Protein AF-A0A962C1A9-F1 (afdb_monomer)

Foldseek 3Di:
DDDAPDADPVRHGHHDPVSVVLVVVLVVLVVLVQDPVLSVDDPDDPVSVVSSVVSSVVSVVVVVVVVVVVVVVVVVVVVLVVVQVVVVVPPDRVNVVVVPPDPPD

Structure (mmCIF, N/CA/C/O backbone):
data_AF-A0A962C1A9-F1
#
_entry.id   AF-A0A962C1A9-F1
#
loop_
_atom_site.group_PDB
_atom_site.id
_atom_site.type_symbol
_atom_site.label_atom_id
_atom_site.label_alt_id
_atom_site.label_comp_id
_atom_site.label_asym_id
_atom_site.label_entity_id
_atom_site.label_seq_id
_atom_site.pdbx_PDB_ins_code
_atom_site.Cartn_x
_atom_site.Cartn_y
_atom_site.Cartn_z
_atom_site.occupancy
_atom_site.B_iso_or_equiv
_atom_site.auth_seq_id
_atom_site.auth_comp_id
_atom_site.auth_asym_id
_atom_site.auth_atom_id
_atom_site.pdbx_PDB_model_num
ATOM 1 N N . MET A 1 1 ? -18.618 -3.654 10.957 1.00 54.31 1 MET A N 1
ATOM 2 C CA . MET A 1 1 ? -19.611 -2.674 10.460 1.00 54.31 1 MET A CA 1
ATOM 3 C C . MET A 1 1 ? -19.959 -1.724 11.596 1.00 54.31 1 MET A C 1
ATOM 5 O O . MET A 1 1 ? -19.970 -2.175 12.732 1.00 54.31 1 MET A O 1
ATOM 9 N N . LEU A 1 2 ? -20.156 -0.430 11.317 1.00 60.28 2 LEU A N 1
ATOM 10 C CA . LEU A 1 2 ? -20.454 0.576 12.345 1.00 60.28 2 LEU A CA 1
ATOM 11 C C . LEU A 1 2 ? -21.947 0.598 12.696 1.00 60.28 2 LEU A C 1
ATOM 13 O O . LEU A 1 2 ? -22.783 0.744 11.803 1.00 60.28 2 LEU A O 1
ATOM 17 N N . ALA A 1 3 ? -22.254 0.517 13.990 1.00 71.75 3 ALA A N 1
ATOM 18 C CA . ALA A 1 3 ? -23.567 0.863 14.518 1.00 71.75 3 ALA A CA 1
ATOM 19 C C . ALA A 1 3 ? -23.664 2.395 14.678 1.00 71.75 3 ALA A C 1
ATOM 21 O O . ALA A 1 3 ? -22.677 3.016 15.074 1.00 71.75 3 ALA A O 1
ATOM 22 N N . PRO A 1 4 ? -24.794 3.028 14.321 1.00 69.94 4 PRO A N 1
ATOM 23 C CA . PRO A 1 4 ? -24.996 4.456 14.555 1.00 69.94 4 PRO A CA 1
ATOM 24 C C . PRO A 1 4 ? -25.210 4.749 16.050 1.00 69.94 4 PRO A C 1
ATOM 26 O O . PRO A 1 4 ? -25.849 3.957 16.738 1.00 69.94 4 PRO A O 1
ATOM 29 N N . ALA A 1 5 ? -24.766 5.921 16.520 1.00 73.00 5 ALA A N 1
ATOM 30 C CA . ALA A 1 5 ? -24.970 6.395 17.900 1.00 73.00 5 ALA A CA 1
ATOM 31 C C . ALA A 1 5 ? -26.451 6.643 18.240 1.00 73.00 5 ALA A C 1
ATOM 33 O O . ALA A 1 5 ? -26.827 6.831 19.393 1.00 73.00 5 ALA A O 1
ATOM 34 N N . GLY A 1 6 ? -27.291 6.749 17.214 1.00 78.81 6 GLY A N 1
ATOM 35 C CA . GLY A 1 6 ? -28.727 6.955 17.320 1.00 78.81 6 GLY A CA 1
ATOM 36 C C . GLY A 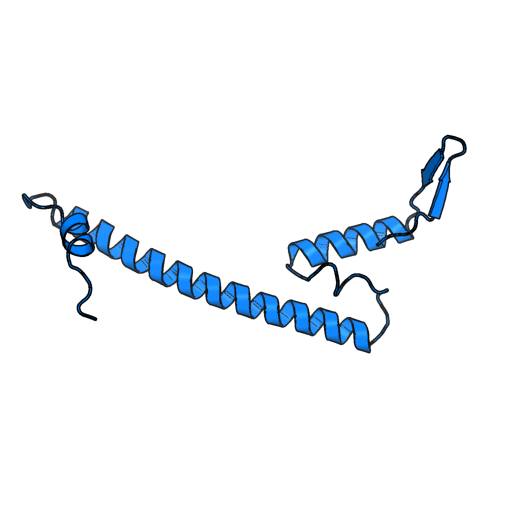1 6 ? -29.314 7.362 15.975 1.00 78.81 6 GLY A C 1
ATOM 37 O O . GLY A 1 6 ? -28.629 7.351 14.947 1.00 78.81 6 GLY A O 1
ATOM 38 N N . ARG A 1 7 ? -30.586 7.753 15.971 1.00 81.19 7 ARG A N 1
ATOM 39 C CA . ARG A 1 7 ? -31.242 8.355 14.807 1.00 81.19 7 ARG A CA 1
ATOM 40 C C . ARG A 1 7 ? -31.798 9.728 15.167 1.00 81.19 7 ARG A C 1
ATOM 42 O O . ARG A 1 7 ? -32.154 9.971 16.314 1.00 81.19 7 ARG A O 1
ATOM 49 N N . LEU A 1 8 ? -31.817 10.627 14.192 1.00 80.00 8 LEU A N 1
ATOM 50 C CA . LEU A 1 8 ? -32.545 11.891 14.277 1.00 80.00 8 LEU A CA 1
ATOM 51 C C . LEU A 1 8 ? -34.053 11.616 14.252 1.00 80.00 8 LEU A C 1
ATOM 53 O O . LEU A 1 8 ? -34.480 10.578 13.745 1.00 80.00 8 LEU A O 1
ATOM 57 N N . ALA A 1 9 ? -34.854 12.571 14.731 1.00 77.12 9 ALA A N 1
ATOM 58 C CA . ALA A 1 9 ? -36.317 12.505 14.643 1.00 77.12 9 ALA A CA 1
ATOM 59 C C . ALA A 1 9 ? -36.809 12.338 13.189 1.00 77.12 9 ALA A C 1
ATOM 61 O O . ALA A 1 9 ? -37.832 11.712 12.943 1.00 77.12 9 ALA A O 1
ATOM 62 N N . SER A 1 10 ? -36.024 12.810 12.215 1.00 79.06 10 SER A N 1
ATOM 63 C CA . SER A 1 10 ? -36.236 12.623 10.775 1.00 79.06 10 SER A CA 1
ATOM 64 C C . SER A 1 10 ? -35.822 11.241 10.232 1.00 79.06 10 SER A C 1
ATOM 66 O O . SER A 1 10 ? -35.863 11.019 9.027 1.00 79.06 10 SER A O 1
ATOM 68 N N . GLY A 1 11 ? -35.368 10.310 11.080 1.00 77.94 11 GLY A N 1
ATOM 69 C CA . GLY A 1 11 ? -34.992 8.936 10.709 1.00 77.94 11 GLY A CA 1
ATOM 70 C C . GLY A 1 11 ? -33.540 8.738 10.243 1.00 77.94 11 GLY A C 1
ATOM 71 O O . GLY A 1 11 ? -33.075 7.592 10.143 1.00 77.94 11 GLY A O 1
ATOM 72 N N . TYR A 1 12 ? -32.795 9.825 10.017 1.00 78.31 12 TYR A N 1
ATOM 73 C CA . TYR A 1 12 ? -31.387 9.800 9.600 1.00 78.31 12 TYR A CA 1
ATOM 74 C C . TYR A 1 12 ? -30.463 9.242 10.688 1.00 78.31 12 TYR A C 1
ATOM 76 O O . TYR A 1 12 ? -30.651 9.500 11.877 1.00 78.31 12 TYR A O 1
ATOM 84 N N . ARG A 1 13 ? -29.426 8.491 10.291 1.00 82.06 13 ARG A N 1
ATOM 85 C CA . ARG A 1 13 ? -28.417 7.962 11.225 1.00 82.06 13 ARG A CA 1
ATOM 86 C C . ARG A 1 13 ? -27.570 9.098 11.790 1.00 82.06 13 ARG A C 1
ATOM 88 O O . ARG A 1 13 ? -26.986 9.872 11.037 1.00 82.06 13 ARG A O 1
ATOM 95 N N . ARG A 1 14 ? -27.455 9.147 13.114 1.00 78.88 14 ARG A N 1
ATOM 96 C CA . ARG A 1 14 ? -26.580 10.068 13.834 1.00 78.88 14 ARG A CA 1
ATOM 97 C C . ARG A 1 14 ? -25.299 9.327 14.206 1.00 78.88 14 ARG A C 1
ATOM 99 O O . ARG A 1 14 ? -25.350 8.295 14.871 1.00 78.88 14 ARG A O 1
ATOM 106 N N . TYR A 1 15 ? -24.161 9.845 13.763 1.00 77.44 15 TYR A N 1
ATOM 107 C CA . TYR A 1 15 ? -22.841 9.342 14.136 1.00 77.44 15 TYR A CA 1
ATOM 108 C C . TYR A 1 15 ? -22.205 10.340 15.099 1.00 77.44 15 TYR A C 1
ATOM 110 O O . TYR A 1 15 ? -22.100 11.524 14.784 1.00 77.44 15 TYR A O 1
ATOM 118 N N . GLY A 1 16 ? -21.828 9.873 16.282 1.00 80.69 16 GLY A N 1
ATOM 119 C CA . GLY A 1 16 ? -21.081 10.651 17.252 1.00 80.69 16 GLY A CA 1
ATOM 120 C C . GLY A 1 16 ? -19.586 10.664 16.936 1.00 80.69 16 GLY A C 1
ATOM 121 O O . GLY A 1 16 ? -19.097 10.123 15.938 1.00 80.69 16 GLY A O 1
ATOM 122 N N . SER A 1 17 ? -18.824 11.303 17.820 1.00 81.75 17 SER A N 1
ATOM 123 C CA . SER A 1 17 ? -17.370 11.427 17.690 1.00 81.75 17 SER A CA 1
ATOM 124 C C . SER A 1 17 ? -16.658 10.064 17.677 1.00 81.75 17 SER A C 1
ATOM 126 O O . SER A 1 17 ? -15.667 9.900 16.958 1.00 81.75 17 SER A O 1
ATOM 128 N N . THR A 1 18 ? -17.177 9.075 18.408 1.00 78.25 18 THR A N 1
ATOM 129 C CA . THR A 1 18 ? -16.656 7.701 18.470 1.00 78.25 18 THR A CA 1
ATOM 130 C C . THR A 1 18 ? -16.824 6.964 17.142 1.00 78.25 18 THR A C 1
ATOM 132 O O . THR A 1 18 ? -15.858 6.394 16.626 1.00 78.25 18 THR A O 1
ATOM 135 N N . GLU A 1 19 ? -18.005 7.029 16.523 1.00 80.81 19 GLU A N 1
ATOM 136 C CA . GLU A 1 19 ? -18.246 6.409 15.218 1.00 80.81 19 GLU A CA 1
ATOM 137 C C . GLU A 1 19 ? -17.403 7.072 14.127 1.00 80.81 19 GLU A C 1
ATOM 139 O O . GLU A 1 19 ? -16.820 6.386 13.288 1.00 80.81 19 GLU A O 1
ATOM 144 N N . LEU A 1 20 ? -17.245 8.398 14.171 1.00 84.94 20 LEU A N 1
ATOM 145 C CA . LEU A 1 20 ? -16.377 9.111 13.233 1.00 84.94 20 LEU A CA 1
ATOM 146 C C . LEU A 1 20 ? -14.898 8.725 13.3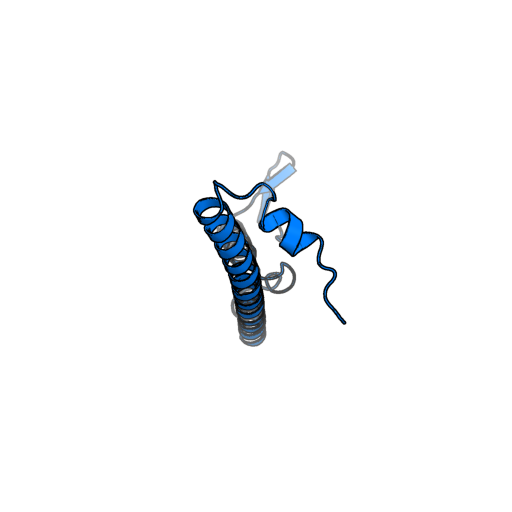90 1.00 84.94 20 LEU A C 1
ATOM 148 O O . LEU A 1 20 ? -14.198 8.560 12.387 1.00 84.94 20 LEU A O 1
ATOM 152 N N . LYS A 1 21 ? -14.405 8.546 14.625 1.00 80.25 21 LYS A N 1
ATOM 153 C CA . LYS A 1 21 ? -13.044 8.033 14.877 1.00 80.25 21 LYS A CA 1
ATOM 154 C C . LYS A 1 21 ? -12.868 6.639 14.273 1.00 80.25 21 LYS A C 1
ATOM 156 O O . LYS A 1 21 ? -11.883 6.405 13.572 1.00 80.25 21 LYS A O 1
ATOM 161 N N . ARG A 1 22 ? -13.842 5.748 14.468 1.00 81.25 22 ARG A N 1
ATOM 162 C CA . ARG A 1 22 ? -13.803 4.390 13.914 1.00 81.25 22 ARG A CA 1
ATOM 163 C C . ARG A 1 22 ? -13.903 4.375 12.387 1.00 81.25 22 ARG A C 1
ATOM 165 O O . ARG A 1 22 ? -13.169 3.628 11.750 1.00 81.25 22 ARG A O 1
ATOM 172 N N . LEU A 1 23 ? -14.712 5.243 11.780 1.00 83.19 23 LEU A N 1
ATOM 173 C CA . LEU A 1 23 ? -14.775 5.391 10.322 1.00 83.19 23 LEU A CA 1
ATOM 174 C C . LEU A 1 23 ? -13.424 5.837 9.740 1.00 83.19 23 LEU A C 1
ATOM 176 O O . LEU A 1 23 ? -12.966 5.285 8.740 1.00 83.19 23 LEU A O 1
ATOM 180 N N . ARG A 1 24 ? -12.755 6.805 10.383 1.00 84.06 24 ARG A N 1
ATOM 181 C CA .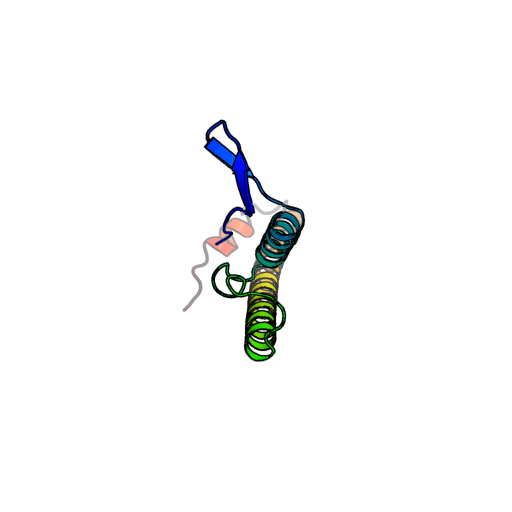 ARG A 1 24 ? -11.411 7.245 9.976 1.00 84.06 24 ARG A CA 1
ATOM 182 C C . ARG A 1 24 ? -10.383 6.127 10.102 1.00 84.06 24 ARG A C 1
ATOM 184 O O . ARG A 1 24 ? -9.581 5.963 9.190 1.00 84.06 24 ARG A O 1
ATOM 191 N N . PHE A 1 25 ? -10.424 5.355 11.188 1.00 82.12 25 PHE A N 1
ATOM 192 C CA . PHE A 1 25 ? -9.561 4.186 11.356 1.00 82.12 25 PHE A CA 1
ATOM 193 C C . PHE A 1 25 ? -9.763 3.172 10.223 1.00 82.12 25 PHE A C 1
ATOM 195 O O . PHE A 1 25 ? -8.801 2.811 9.550 1.00 82.12 25 PHE A O 1
ATOM 202 N N . VAL A 1 26 ? -11.018 2.803 9.944 1.00 82.75 26 VAL A N 1
ATOM 203 C CA . VAL A 1 26 ? -11.358 1.851 8.877 1.00 82.75 26 VAL A CA 1
ATOM 204 C C . VAL A 1 26 ? -10.869 2.339 7.513 1.00 82.75 26 VAL A C 1
ATOM 206 O O . VAL A 1 26 ? -10.281 1.566 6.761 1.00 82.75 26 VAL A O 1
ATOM 209 N N . ARG A 1 27 ? -11.051 3.630 7.203 1.00 83.62 27 ARG A N 1
ATOM 210 C CA . ARG A 1 27 ? -10.558 4.218 5.947 1.00 83.62 27 ARG A CA 1
ATOM 211 C C . ARG A 1 27 ? -9.036 4.155 5.826 1.00 83.62 27 ARG A C 1
ATOM 213 O O . ARG A 1 27 ? -8.547 3.828 4.752 1.00 83.62 27 ARG A O 1
ATOM 220 N N . ARG A 1 28 ? -8.293 4.456 6.897 1.00 82.12 28 ARG A N 1
ATOM 221 C CA . ARG A 1 28 ? -6.820 4.394 6.880 1.00 82.12 28 ARG A CA 1
ATOM 222 C C . ARG A 1 28 ? -6.316 2.963 6.727 1.00 82.12 28 ARG A C 1
ATOM 224 O O . ARG A 1 28 ? -5.436 2.727 5.914 1.00 82.12 28 ARG A O 1
ATOM 231 N N . ALA A 1 29 ? -6.892 2.017 7.463 1.00 80.50 29 ALA A N 1
ATOM 232 C CA . ALA A 1 29 ? -6.492 0.617 7.378 1.00 80.50 29 ALA A CA 1
ATOM 233 C C . ALA A 1 29 ? -6.772 0.025 5.985 1.00 80.50 29 ALA A C 1
ATOM 235 O O . ALA A 1 29 ? -5.922 -0.661 5.428 1.00 80.50 29 ALA A O 1
ATOM 236 N N . ASN A 1 30 ? -7.914 0.368 5.379 1.00 81.50 30 ASN A N 1
ATOM 237 C CA . ASN A 1 30 ? -8.228 -0.035 4.007 1.00 81.50 30 ASN A CA 1
ATOM 238 C C . ASN A 1 30 ? -7.253 0.589 2.989 1.00 81.50 30 ASN A C 1
ATOM 240 O O . ASN A 1 30 ? -6.761 -0.111 2.111 1.00 81.50 30 ASN A O 1
ATOM 244 N N . ALA A 1 31 ? -6.885 1.866 3.153 1.00 80.38 31 ALA A N 1
ATOM 245 C CA . ALA A 1 31 ? -5.871 2.504 2.306 1.00 80.38 31 ALA A CA 1
ATOM 246 C C . ALA A 1 31 ? -4.488 1.826 2.394 1.00 80.38 31 ALA A C 1
ATOM 248 O O . ALA A 1 31 ? -3.724 1.871 1.436 1.00 80.38 31 ALA A O 1
ATOM 249 N N . LEU A 1 32 ? -4.185 1.167 3.516 1.00 76.44 32 LEU A N 1
ATOM 250 C CA . LEU A 1 32 ? -2.978 0.356 3.716 1.00 76.44 32 LEU A CA 1
ATOM 251 C C . LEU A 1 32 ? -3.147 -1.105 3.254 1.00 76.44 32 LEU A C 1
ATOM 253 O O . LEU A 1 32 ? -2.249 -1.921 3.430 1.00 76.44 32 LEU A O 1
ATOM 257 N N . GLY A 1 33 ? -4.295 -1.449 2.664 1.00 76.88 33 GLY A N 1
ATOM 258 C CA . GLY A 1 33 ? -4.581 -2.776 2.126 1.00 76.88 33 GLY A CA 1
ATOM 259 C C . GLY A 1 33 ? -4.933 -3.833 3.176 1.00 76.88 33 GLY A C 1
ATOM 260 O O . GLY A 1 33 ? -4.914 -5.022 2.859 1.00 76.88 33 GLY A O 1
ATOM 261 N N . VAL A 1 34 ? -5.279 -3.423 4.400 1.00 80.12 34 VAL A N 1
ATOM 262 C CA . VAL A 1 34 ? -5.795 -4.331 5.433 1.00 80.12 34 VAL A CA 1
ATOM 263 C C . VAL A 1 34 ? -7.240 -4.711 5.100 1.00 80.12 34 VAL A C 1
ATOM 265 O O . VAL A 1 34 ? -8.064 -3.846 4.785 1.00 80.12 34 VAL A O 1
ATOM 268 N N . SER A 1 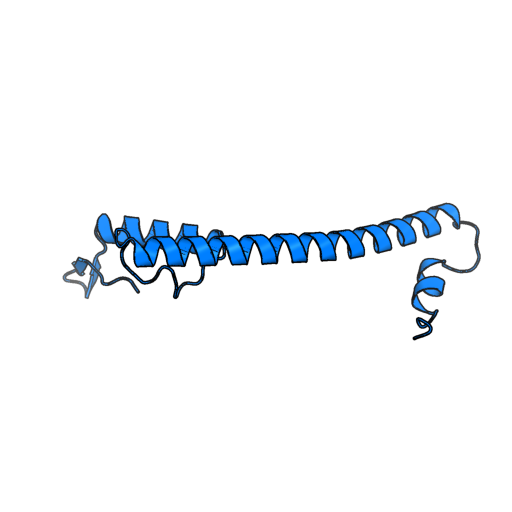35 ? -7.562 -6.005 5.189 1.00 78.75 35 SER A N 1
ATOM 269 C CA . SER A 1 35 ? -8.917 -6.501 4.928 1.00 78.75 35 SER A CA 1
ATOM 270 C C . SER A 1 35 ? -9.930 -5.874 5.884 1.00 78.75 35 SER A C 1
ATOM 272 O O . SER A 1 35 ? -9.684 -5.747 7.085 1.00 78.75 35 SER A O 1
ATOM 274 N N . LEU A 1 36 ? -11.122 -5.558 5.363 1.00 76.31 36 LEU A N 1
ATOM 275 C CA . LEU A 1 36 ? -12.253 -5.100 6.171 1.00 76.31 36 LEU A CA 1
ATOM 276 C C . LEU A 1 36 ? -12.595 -6.092 7.291 1.00 76.31 36 LEU A C 1
ATOM 278 O O . LEU A 1 36 ? -13.066 -5.672 8.344 1.00 76.31 36 LEU A O 1
ATOM 282 N N . GLU A 1 37 ? -12.364 -7.387 7.080 1.00 75.25 37 GLU A N 1
ATOM 283 C CA . GLU A 1 37 ? -12.608 -8.432 8.076 1.00 75.25 37 GLU A CA 1
ATOM 284 C C . GLU A 1 37 ? -11.667 -8.339 9.275 1.00 75.25 37 GLU A C 1
ATOM 286 O O . GLU A 1 37 ? -12.103 -8.555 10.405 1.00 75.25 37 GLU A O 1
ATOM 291 N N . ASP A 1 38 ? -10.413 -7.949 9.051 1.00 70.88 38 ASP A N 1
ATOM 292 C CA . ASP A 1 38 ? -9.413 -7.823 10.113 1.00 70.88 38 ASP A CA 1
ATOM 293 C C . ASP A 1 38 ? -9.614 -6.560 10.954 1.00 70.88 38 ASP A C 1
ATOM 295 O O . ASP A 1 38 ? -9.301 -6.543 12.136 1.00 70.88 38 ASP A O 1
ATOM 299 N N . ILE A 1 39 ? -10.208 -5.511 10.384 1.00 74.88 39 ILE A N 1
ATOM 300 C CA . ILE A 1 39 ? -10.475 -4.239 11.085 1.00 74.88 39 ILE A CA 1
ATOM 301 C C . ILE A 1 39 ? -11.910 -4.131 11.627 1.00 74.88 39 ILE A C 1
ATOM 303 O O . ILE A 1 39 ? -12.342 -3.068 12.086 1.00 74.88 39 ILE A O 1
ATOM 307 N N . ARG A 1 40 ? -12.694 -5.218 11.563 1.00 71.75 40 ARG A N 1
ATOM 308 C CA . ARG A 1 40 ? -14.098 -5.240 12.011 1.00 71.75 40 ARG A CA 1
ATOM 309 C C . ARG A 1 40 ? -14.261 -5.187 13.523 1.00 71.75 40 ARG A C 1
ATOM 311 O O . ARG A 1 40 ? -15.331 -4.760 13.967 1.00 71.75 40 ARG A O 1
ATOM 318 N N . VAL A 1 41 ? -13.242 -5.558 14.289 1.00 67.50 41 VAL A N 1
ATOM 319 C CA . VAL A 1 41 ? -13.297 -5.671 15.755 1.00 67.50 41 VAL A CA 1
ATOM 320 C C . VAL A 1 41 ? -12.778 -4.388 16.425 1.00 67.50 41 VAL A C 1
ATOM 322 O O . VAL A 1 41 ? -12.110 -3.577 15.768 1.00 67.50 41 VAL A O 1
ATOM 325 N N . PRO A 1 42 ? -13.223 -4.063 17.651 1.00 65.25 42 PRO A N 1
ATOM 326 C CA . PRO A 1 42 ? -12.726 -2.906 18.389 1.00 65.25 42 PRO A CA 1
ATOM 327 C C . PRO A 1 42 ? -11.207 -2.960 18.591 1.00 65.25 42 PRO A C 1
ATOM 329 O O . PRO A 1 42 ? -10.643 -4.036 18.744 1.00 65.25 42 PRO A O 1
ATOM 332 N N . LEU A 1 43 ? -10.570 -1.788 18.576 1.00 64.38 43 LEU A N 1
ATOM 333 C CA . LEU A 1 43 ? -9.170 -1.623 18.981 1.00 64.38 43 LEU A CA 1
ATOM 334 C C . LEU A 1 43 ? -9.076 -1.760 20.505 1.00 64.38 43 LEU A C 1
ATOM 336 O O . LEU A 1 43 ? -9.982 -1.279 21.192 1.00 64.38 43 LEU A O 1
ATOM 340 N N . GLY A 1 44 ? -7.993 -2.353 21.013 1.00 66.69 44 GLY A N 1
ATOM 341 C CA . GLY A 1 44 ? -7.786 -2.569 22.452 1.00 66.69 44 GLY A CA 1
ATOM 342 C C . GLY A 1 44 ? -7.930 -4.022 22.918 1.00 66.69 44 GLY A C 1
ATOM 343 O O . GLY A 1 44 ? -8.028 -4.261 24.117 1.00 66.69 44 GLY A O 1
ATOM 344 N N . ASP A 1 45 ? -7.942 -4.979 21.988 1.00 74.25 45 ASP A N 1
ATOM 345 C CA . ASP A 1 45 ? -7.778 -6.411 22.264 1.00 74.25 45 ASP A CA 1
ATOM 346 C C . ASP A 1 45 ? -6.434 -6.857 21.671 1.00 74.25 45 ASP A C 1
ATOM 348 O O . ASP A 1 45 ? -6.256 -6.837 20.449 1.00 74.25 45 ASP A O 1
ATOM 352 N N . GLU A 1 46 ? -5.492 -7.275 22.523 1.00 76.69 46 GLU A N 1
ATOM 353 C CA . GLU A 1 46 ? -4.137 -7.683 22.120 1.00 76.69 46 GLU A CA 1
ATOM 354 C C . GLU A 1 46 ? -4.135 -8.759 21.028 1.00 76.69 46 GLU A C 1
ATOM 356 O O . GLU A 1 46 ? -3.321 -8.718 20.099 1.00 76.69 46 GLU A O 1
ATOM 361 N N . LYS A 1 47 ? -5.066 -9.722 21.088 1.00 75.19 47 LYS A N 1
ATOM 362 C CA . LYS A 1 47 ? -5.147 -10.781 20.071 1.00 75.19 47 LYS A CA 1
ATOM 363 C C . LYS A 1 47 ? -5.565 -10.212 18.722 1.00 75.19 47 LYS A C 1
ATOM 365 O O . LYS A 1 47 ? -5.107 -10.692 17.678 1.00 75.19 47 LYS A O 1
ATOM 370 N N . HIS A 1 48 ? -6.427 -9.201 18.739 1.00 74.31 48 HIS A N 1
ATOM 371 C CA . HIS A 1 48 ? -6.910 -8.550 17.534 1.00 74.31 48 HIS A CA 1
ATOM 372 C C . HIS A 1 48 ? -5.865 -7.628 16.920 1.00 74.31 48 HIS A C 1
ATOM 374 O O . HIS A 1 48 ? -5.633 -7.687 15.712 1.00 74.31 48 HIS A O 1
ATOM 380 N N . ASP A 1 49 ? -5.174 -6.855 17.752 1.00 80.38 49 ASP A N 1
ATOM 381 C CA . ASP A 1 49 ? -4.102 -5.965 17.317 1.00 80.38 49 ASP A CA 1
ATOM 382 C C . ASP A 1 49 ? -2.962 -6.773 16.674 1.00 80.38 49 ASP A C 1
ATOM 384 O O . ASP A 1 49 ? -2.490 -6.441 15.582 1.00 80.38 49 ASP A O 1
ATOM 388 N N . ALA A 1 50 ? -2.611 -7.928 17.254 1.00 82.44 50 ALA A N 1
ATOM 389 C CA . ALA A 1 50 ? -1.657 -8.857 16.653 1.00 82.44 50 ALA A CA 1
ATOM 390 C C . ALA A 1 50 ? -2.139 -9.422 15.300 1.00 82.44 50 ALA A C 1
ATOM 392 O O . ALA A 1 50 ? -1.333 -9.628 14.389 1.00 82.44 50 ALA A O 1
ATOM 393 N N . LYS A 1 51 ? -3.445 -9.675 15.135 1.00 80.94 51 LYS A N 1
ATOM 394 C CA . LYS A 1 51 ? -4.022 -10.145 13.863 1.00 80.94 51 LYS A CA 1
ATOM 395 C C . LYS A 1 51 ? -3.943 -9.069 12.780 1.00 80.94 51 LYS A C 1
ATOM 397 O O . LYS A 1 51 ? -3.509 -9.368 11.668 1.00 80.94 51 LYS A O 1
ATOM 402 N N . VAL A 1 52 ? -4.318 -7.834 13.112 1.00 80.38 52 VAL A N 1
ATOM 403 C CA . VAL A 1 52 ? -4.242 -6.682 12.202 1.00 80.38 52 VAL A CA 1
ATOM 404 C C . VAL A 1 52 ? -2.799 -6.442 11.769 1.00 80.38 52 VAL A C 1
ATOM 406 O O . VAL A 1 52 ? -2.546 -6.279 10.577 1.00 80.38 52 VAL A O 1
ATOM 409 N N . ASN A 1 53 ? -1.847 -6.509 12.704 1.00 82.88 53 ASN A N 1
ATOM 410 C CA . ASN A 1 53 ? -0.428 -6.349 12.397 1.00 82.88 53 ASN A CA 1
ATOM 411 C C . ASN A 1 53 ? 0.080 -7.432 11.425 1.00 82.88 53 ASN A C 1
ATOM 413 O O . ASN A 1 53 ? 0.700 -7.117 10.412 1.00 82.88 53 ASN A O 1
ATOM 417 N N . ARG A 1 54 ? -0.273 -8.706 11.655 1.00 86.19 54 ARG A N 1
ATOM 418 C CA . ARG A 1 54 ? 0.072 -9.802 10.727 1.00 86.19 54 ARG A CA 1
ATOM 419 C C . ARG A 1 54 ? -0.535 -9.614 9.336 1.00 86.19 54 ARG A C 1
ATOM 421 O O . ARG A 1 54 ? 0.108 -9.932 8.340 1.00 86.19 54 ARG A O 1
ATOM 428 N N . SER A 1 55 ? -1.770 -9.126 9.258 1.00 83.50 55 SER A N 1
ATOM 429 C CA . SER A 1 55 ? -2.440 -8.845 7.981 1.00 83.50 55 SER A CA 1
ATOM 430 C C . SER A 1 55 ? -1.734 -7.721 7.215 1.00 83.50 55 SER A C 1
ATOM 432 O O . SER A 1 55 ? -1.446 -7.866 6.026 1.00 83.50 55 SER A O 1
ATOM 434 N N . ALA A 1 56 ? -1.351 -6.648 7.914 1.00 82.31 56 ALA A N 1
ATOM 435 C CA . ALA A 1 56 ? -0.568 -5.556 7.342 1.00 82.31 56 ALA A CA 1
ATOM 436 C C . ALA A 1 56 ? 0.806 -6.029 6.827 1.00 82.31 56 ALA A C 1
ATOM 438 O O . ALA A 1 56 ? 1.178 -5.696 5.704 1.00 82.31 56 ALA A O 1
ATOM 439 N N . GLN A 1 57 ? 1.52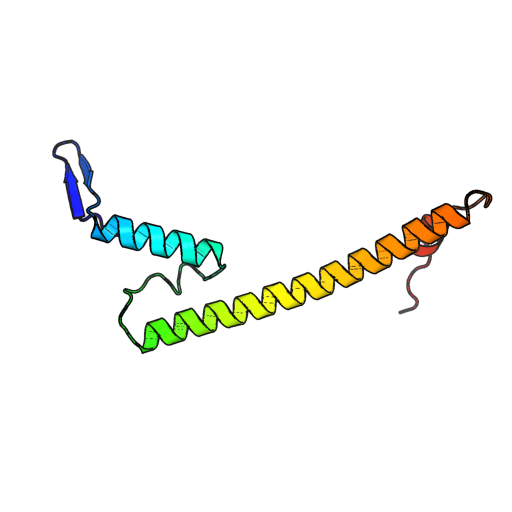1 -6.859 7.594 1.00 88.19 57 GLN A N 1
ATOM 440 C CA . GLN A 1 57 ? 2.810 -7.437 7.182 1.00 88.19 57 GLN A CA 1
ATOM 441 C C . GLN A 1 57 ? 2.684 -8.291 5.915 1.00 88.19 57 GLN A C 1
ATOM 443 O O . GLN A 1 57 ? 3.413 -8.074 4.950 1.00 88.19 57 GLN A O 1
ATOM 448 N N . ARG A 1 58 ? 1.697 -9.193 5.857 1.00 88.69 58 ARG A N 1
ATOM 449 C CA . ARG A 1 58 ? 1.433 -9.998 4.650 1.00 88.69 58 ARG A CA 1
ATOM 450 C C . ARG A 1 58 ? 1.123 -9.132 3.435 1.00 88.69 58 ARG A C 1
ATOM 452 O O . ARG A 1 58 ? 1.487 -9.479 2.312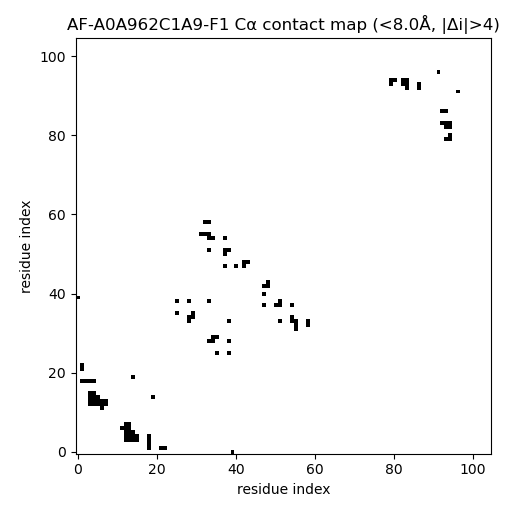 1.00 88.69 58 ARG A O 1
ATOM 459 N N . LYS A 1 59 ? 0.425 -8.012 3.639 1.00 84.94 59 LYS A N 1
ATOM 460 C CA . LYS A 1 59 ? 0.112 -7.103 2.541 1.00 84.94 59 LYS A CA 1
ATOM 461 C C . LYS A 1 59 ? 1.342 -6.349 2.050 1.00 84.94 59 LYS A C 1
ATOM 463 O O . LYS A 1 59 ? 1.470 -6.172 0.841 1.00 84.94 59 LYS A O 1
ATOM 468 N N . LEU A 1 60 ? 2.248 -5.970 2.949 1.00 88.50 60 LEU A N 1
ATOM 469 C CA . LEU A 1 60 ? 3.536 -5.388 2.581 1.00 88.50 60 LEU A CA 1
ATOM 470 C C . LEU A 1 60 ? 4.347 -6.355 1.707 1.00 88.50 60 LEU A C 1
ATOM 472 O O . LEU A 1 60 ? 4.747 -5.989 0.607 1.00 88.50 60 LEU A O 1
ATOM 476 N N . GLU A 1 61 ? 4.459 -7.620 2.114 1.00 92.81 61 GLU A N 1
ATOM 477 C CA . GLU A 1 61 ? 5.150 -8.657 1.331 1.00 92.81 61 GLU A CA 1
ATOM 478 C C . GLU A 1 61 ? 4.528 -8.870 -0.064 1.00 92.81 61 GLU A C 1
ATOM 480 O O . GLU A 1 61 ? 5.222 -9.133 -1.048 1.00 92.81 61 GLU A O 1
ATOM 485 N N . ASP A 1 62 ? 3.201 -8.780 -0.181 1.00 90.50 62 ASP A N 1
ATOM 486 C CA . ASP A 1 62 ? 2.494 -8.841 -1.465 1.00 90.50 62 ASP A CA 1
ATOM 487 C C . ASP A 1 62 ? 2.803 -7.634 -2.363 1.00 90.50 62 ASP A C 1
ATOM 489 O O . ASP A 1 62 ? 3.059 -7.796 -3.561 1.00 90.50 62 ASP A O 1
ATOM 493 N N . VAL A 1 63 ? 2.833 -6.433 -1.781 1.00 90.94 63 VAL A N 1
ATOM 494 C CA . VAL A 1 63 ? 3.219 -5.203 -2.482 1.00 90.94 63 VAL A CA 1
ATOM 495 C C . VAL A 1 63 ? 4.658 -5.302 -2.979 1.00 90.94 63 VAL A C 1
ATOM 497 O O . VAL A 1 63 ? 4.892 -5.072 -4.165 1.00 90.94 63 VAL A O 1
ATOM 500 N N . ASP A 1 64 ? 5.596 -5.726 -2.134 1.00 95.25 64 ASP A N 1
ATOM 501 C CA . ASP A 1 64 ? 7.011 -5.849 -2.495 1.00 95.25 64 ASP A CA 1
ATOM 502 C C . ASP A 1 64 ? 7.229 -6.872 -3.615 1.00 95.25 64 ASP A C 1
ATOM 504 O O . ASP A 1 64 ? 7.933 -6.598 -4.593 1.00 95.25 64 ASP A O 1
ATOM 508 N N . ARG A 1 65 ? 6.549 -8.026 -3.553 1.00 96.19 65 ARG A N 1
ATOM 509 C CA . ARG A 1 65 ? 6.575 -9.016 -4.644 1.00 96.19 65 ARG A CA 1
ATOM 510 C C . ARG A 1 65 ? 6.052 -8.434 -5.952 1.00 96.19 65 ARG A C 1
ATOM 512 O O . ARG A 1 65 ? 6.632 -8.678 -7.015 1.00 96.19 65 ARG A O 1
ATOM 519 N N . ARG A 1 66 ? 4.968 -7.657 -5.898 1.00 94.44 66 ARG A N 1
ATOM 520 C CA . ARG A 1 66 ? 4.381 -7.040 -7.091 1.00 94.44 66 ARG A CA 1
ATOM 521 C C . ARG A 1 66 ? 5.262 -5.933 -7.654 1.00 94.44 66 ARG A C 1
ATOM 523 O O . ARG A 1 66 ? 5.414 -5.862 -8.871 1.00 94.44 66 ARG A O 1
ATOM 530 N N . ILE A 1 67 ? 5.894 -5.131 -6.798 1.00 96.50 67 ILE A N 1
ATOM 531 C CA . ILE A 1 67 ? 6.909 -4.154 -7.202 1.00 96.50 67 ILE A CA 1
ATOM 532 C C . ILE A 1 67 ? 8.051 -4.876 -7.914 1.00 96.50 67 ILE A C 1
ATOM 534 O O . ILE A 1 67 ? 8.358 -4.529 -9.050 1.00 96.50 67 ILE A O 1
ATOM 538 N N . ALA A 1 68 ? 8.622 -5.927 -7.322 1.00 96.88 68 ALA A N 1
ATOM 539 C CA . ALA A 1 68 ? 9.709 -6.684 -7.940 1.00 96.88 68 ALA A CA 1
ATOM 540 C C . ALA A 1 68 ? 9.327 -7.237 -9.327 1.00 96.88 68 ALA A C 1
ATOM 542 O O . ALA A 1 68 ? 10.110 -7.141 -10.273 1.00 96.88 68 ALA A O 1
ATOM 543 N N . ALA A 1 69 ? 8.110 -7.766 -9.481 1.00 94.94 69 ALA A N 1
ATOM 544 C CA . ALA A 1 69 ? 7.603 -8.219 -10.775 1.00 94.94 69 ALA A CA 1
ATOM 545 C C . ALA A 1 69 ? 7.466 -7.072 -11.792 1.00 94.94 69 ALA A C 1
ATOM 547 O O . ALA A 1 69 ? 7.920 -7.198 -12.929 1.00 94.94 69 ALA A O 1
ATOM 548 N N . LEU A 1 70 ? 6.898 -5.936 -11.382 1.00 97.25 70 LEU A N 1
ATOM 549 C CA . LEU A 1 70 ? 6.746 -4.761 -12.243 1.00 97.25 70 LEU A CA 1
ATOM 550 C C . LEU A 1 70 ? 8.098 -4.155 -12.642 1.00 97.25 70 LEU A C 1
ATOM 552 O O . LEU A 1 70 ? 8.253 -3.708 -13.778 1.00 97.25 70 LEU A O 1
ATOM 556 N N . LEU A 1 71 ? 9.095 -4.185 -11.754 1.00 96.69 71 LEU A N 1
ATOM 557 C CA . LEU A 1 71 ? 10.460 -3.755 -12.056 1.00 96.69 71 LEU A CA 1
ATOM 558 C C . LEU A 1 71 ? 11.099 -4.629 -13.142 1.00 96.69 71 LEU A C 1
ATOM 560 O O . LEU A 1 71 ? 11.723 -4.087 -14.053 1.00 96.69 71 LEU A O 1
ATOM 564 N N . ARG A 1 72 ? 10.892 -5.955 -13.105 1.00 94.81 72 ARG A N 1
ATOM 565 C CA . ARG A 1 72 ? 11.358 -6.863 -14.170 1.00 94.81 72 ARG A CA 1
ATOM 566 C C . ARG A 1 72 ? 10.731 -6.521 -15.519 1.00 94.81 72 ARG A C 1
ATOM 568 O O . ARG A 1 72 ? 11.452 -6.349 -16.498 1.00 94.81 72 ARG A O 1
ATOM 575 N N . VAL A 1 73 ? 9.408 -6.344 -15.554 1.00 92.62 73 VAL A N 1
ATOM 576 C CA . VAL A 1 73 ? 8.687 -5.949 -16.778 1.00 92.62 73 VAL A CA 1
ATOM 577 C C . VAL A 1 73 ? 9.198 -4.607 -17.303 1.00 92.62 73 VAL A C 1
ATOM 579 O O . VAL A 1 73 ? 9.460 -4.464 -18.498 1.00 92.62 73 VAL A O 1
ATOM 582 N N . ARG A 1 74 ? 9.394 -3.626 -16.414 1.00 93.62 74 ARG A N 1
ATOM 583 C CA . ARG A 1 74 ? 9.945 -2.316 -16.775 1.00 93.62 74 ARG A CA 1
ATOM 584 C C . ARG A 1 74 ? 11.330 -2.451 -17.400 1.00 93.62 74 ARG A C 1
ATOM 586 O O . ARG A 1 74 ? 11.558 -1.859 -18.446 1.00 93.62 74 ARG A O 1
ATOM 593 N N . HIS A 1 75 ? 12.234 -3.219 -16.792 1.00 91.81 75 HIS A N 1
ATOM 594 C CA . HIS A 1 75 ? 13.587 -3.407 -17.319 1.00 91.81 75 HIS A CA 1
ATOM 595 C C . HIS A 1 75 ? 13.582 -4.057 -18.703 1.00 91.81 75 HIS A C 1
ATOM 597 O O . HIS A 1 75 ? 14.234 -3.534 -19.605 1.00 91.81 75 HIS A O 1
ATOM 603 N N . GLY A 1 76 ? 12.795 -5.121 -18.902 1.00 87.81 76 GLY A N 1
ATOM 604 C CA . GLY A 1 76 ? 12.646 -5.747 -20.219 1.00 87.81 76 GLY A CA 1
ATOM 605 C C . GLY A 1 76 ? 12.147 -4.751 -21.268 1.00 87.81 76 GLY A C 1
ATOM 606 O O . GLY A 1 76 ? 12.723 -4.623 -22.346 1.00 87.81 76 GLY A O 1
ATOM 607 N N . ARG A 1 77 ? 11.139 -3.946 -20.916 1.00 88.06 77 ARG A N 1
ATOM 608 C CA . ARG A 1 77 ? 10.604 -2.912 -21.809 1.00 88.06 77 ARG A CA 1
ATOM 609 C C . ARG A 1 77 ? 11.616 -1.803 -22.108 1.00 88.06 77 ARG A C 1
ATOM 611 O O . ARG A 1 77 ? 11.726 -1.387 -23.257 1.00 88.06 77 ARG A O 1
ATOM 618 N N . SER A 1 78 ? 12.372 -1.341 -21.113 1.00 87.06 78 SER A N 1
ATOM 619 C CA . SER A 1 78 ? 13.432 -0.344 -21.301 1.00 87.06 78 SER A CA 1
ATOM 620 C C . SER A 1 78 ? 14.545 -0.855 -22.220 1.00 87.06 78 SER A C 1
ATOM 622 O O . SER A 1 78 ? 14.991 -0.107 -23.086 1.00 87.06 78 SER A O 1
ATOM 624 N N . ALA A 1 79 ? 14.950 -2.122 -22.091 1.00 84.31 79 ALA A N 1
ATOM 625 C CA . ALA A 1 79 ? 15.947 -2.734 -22.971 1.00 84.31 79 ALA A CA 1
ATOM 626 C C . ALA A 1 79 ? 15.463 -2.800 -24.432 1.00 84.31 79 ALA A C 1
ATOM 628 O O . ALA A 1 79 ? 16.190 -2.428 -25.355 1.00 84.31 79 ALA A O 1
ATOM 629 N N . LEU A 1 80 ? 14.205 -3.194 -24.650 1.00 82.25 80 LEU A N 1
ATOM 630 C CA . LEU A 1 80 ? 13.592 -3.220 -25.982 1.00 82.25 80 LEU A CA 1
ATOM 631 C C . LEU A 1 80 ? 13.491 -1.818 -26.608 1.00 82.25 80 LEU A C 1
ATOM 633 O O . LEU A 1 80 ? 13.789 -1.637 -27.786 1.00 82.25 80 LEU A O 1
ATOM 637 N N . ILE A 1 81 ? 13.138 -0.797 -25.823 1.00 83.81 81 ILE A N 1
ATOM 638 C CA . ILE A 1 81 ? 13.114 0.593 -26.307 1.00 83.81 81 ILE A CA 1
ATOM 639 C C . ILE A 1 81 ? 14.529 1.071 -26.673 1.00 83.81 81 ILE A C 1
ATOM 641 O O . ILE A 1 81 ? 14.710 1.667 -27.735 1.00 83.81 81 ILE A O 1
ATOM 645 N N . GLY A 1 82 ? 15.532 0.789 -25.833 1.00 77.31 82 GLY A N 1
ATOM 646 C CA . GLY A 1 82 ? 16.922 1.180 -26.083 1.00 77.31 82 GLY A CA 1
ATOM 647 C C . GLY A 1 82 ? 17.501 0.546 -27.351 1.00 77.31 82 GLY A C 1
ATOM 648 O O . GLY A 1 82 ? 18.088 1.239 -28.179 1.00 77.31 82 GLY A O 1
ATOM 649 N N . THR A 1 83 ? 17.266 -0.752 -27.563 1.00 75.12 83 THR A N 1
ATOM 650 C CA . THR A 1 83 ? 17.714 -1.454 -28.783 1.00 75.12 83 THR A CA 1
ATOM 651 C C . THR A 1 83 ? 17.089 -0.874 -30.052 1.00 75.12 83 THR A C 1
ATOM 653 O O . THR A 1 83 ? 17.785 -0.708 -31.052 1.00 75.12 83 THR A O 1
ATOM 656 N N . CYS A 1 84 ? 15.816 -0.472 -30.004 1.00 70.81 84 CYS A N 1
ATOM 657 C CA . CYS A 1 84 ? 15.137 0.166 -31.132 1.00 70.81 84 CYS A CA 1
ATOM 658 C C . CYS A 1 84 ? 15.715 1.547 -31.493 1.00 70.81 84 CYS A C 1
ATOM 660 O O . CYS A 1 84 ? 15.704 1.931 -32.662 1.00 70.81 84 CYS A O 1
ATOM 662 N N . GLN A 1 85 ? 16.202 2.310 -30.509 1.00 67.56 85 GLN A N 1
ATOM 663 C CA . GLN A 1 85 ? 16.816 3.623 -30.748 1.00 67.56 85 GLN A CA 1
ATOM 664 C C . GLN A 1 85 ? 18.204 3.503 -31.384 1.00 67.56 85 GLN A C 1
ATOM 666 O O . GLN A 1 85 ? 18.553 4.318 -32.235 1.00 67.56 85 GLN A O 1
ATOM 671 N N . VAL A 1 86 ? 18.970 2.473 -31.010 1.00 65.12 86 VAL A N 1
ATOM 672 C CA . VAL A 1 86 ? 20.296 2.191 -31.584 1.00 65.12 86 VAL A CA 1
ATOM 673 C C . VAL A 1 86 ? 20.177 1.608 -32.995 1.00 65.12 86 VAL A C 1
ATOM 675 O O . VAL A 1 86 ? 20.953 1.961 -33.878 1.00 65.12 86 VAL A O 1
ATOM 678 N N . SER A 1 87 ? 19.171 0.770 -33.253 1.00 60.62 87 SER A N 1
ATOM 679 C CA . SER A 1 87 ? 18.959 0.131 -34.558 1.00 60.62 87 SER A CA 1
ATOM 680 C C . SER A 1 87 ? 18.144 0.982 -35.541 1.00 60.62 87 SER A C 1
ATOM 682 O O . SER A 1 87 ? 17.509 0.424 -36.436 1.00 60.62 87 SER A O 1
ATOM 684 N N . ARG A 1 88 ? 18.095 2.311 -35.388 1.00 57.91 88 ARG A N 1
ATOM 685 C CA . ARG A 1 88 ? 17.212 3.191 -36.185 1.00 57.91 88 ARG A CA 1
ATOM 686 C C . ARG A 1 88 ? 17.446 3.108 -37.705 1.00 57.91 88 ARG A C 1
ATOM 688 O O . ARG A 1 88 ? 16.593 3.547 -38.468 1.00 57.91 88 ARG A O 1
ATOM 695 N N . SER A 1 89 ? 18.570 2.519 -38.118 1.00 59.66 89 SER A N 1
ATOM 696 C CA . SER A 1 89 ? 18.964 2.251 -39.507 1.00 59.66 89 SER A CA 1
ATOM 697 C C . SER A 1 89 ? 18.704 0.807 -39.978 1.00 59.66 89 SER A C 1
ATOM 699 O O . SER A 1 89 ? 19.049 0.469 -41.105 1.00 59.66 89 SER A O 1
ATOM 701 N N . ALA A 1 90 ? 18.145 -0.071 -39.138 1.00 60.16 90 ALA A N 1
ATOM 702 C CA . ALA A 1 90 ? 17.848 -1.457 -39.495 1.00 60.16 90 ALA A CA 1
ATOM 703 C C . ALA A 1 90 ? 16.458 -1.572 -40.148 1.00 60.16 90 ALA A C 1
ATOM 705 O O . ALA A 1 90 ? 15.474 -1.079 -39.602 1.00 60.16 90 ALA A O 1
ATOM 706 N N . CYS A 1 91 ? 16.358 -2.288 -41.275 1.00 61.94 91 CYS A N 1
ATOM 707 C CA . CYS A 1 91 ? 15.094 -2.568 -41.980 1.00 61.94 91 CYS A CA 1
ATOM 708 C C . CYS A 1 91 ? 14.071 -3.378 -41.158 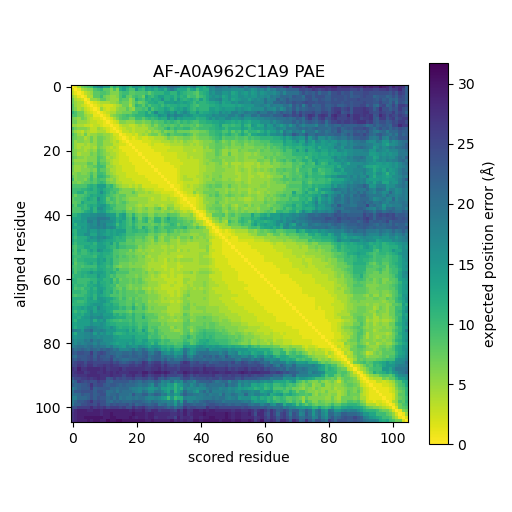1.00 61.94 91 CYS A C 1
ATOM 710 O O . CYS A 1 91 ? 12.929 -3.527 -41.585 1.00 61.94 91 CYS A O 1
ATOM 712 N N . THR A 1 92 ? 14.457 -3.886 -39.984 1.00 65.25 92 THR A N 1
ATOM 713 C CA . THR A 1 92 ? 13.619 -4.748 -39.146 1.00 65.25 92 THR A CA 1
ATOM 714 C C . THR A 1 92 ? 13.614 -4.238 -37.709 1.00 65.25 92 THR A C 1
ATOM 716 O O . THR A 1 92 ? 14.670 -4.045 -37.109 1.00 65.25 92 THR A O 1
ATOM 719 N N . CYS A 1 93 ? 12.423 -4.044 -37.133 1.00 73.56 93 CYS A N 1
ATOM 720 C CA . CYS A 1 93 ? 12.268 -3.593 -35.750 1.00 73.56 93 CYS A CA 1
ATOM 721 C C . CYS A 1 93 ? 12.740 -4.683 -34.761 1.00 73.56 93 CYS A C 1
ATOM 723 O O . CYS A 1 93 ? 12.143 -5.765 -34.732 1.00 73.56 93 CYS A O 1
ATOM 725 N N . PRO A 1 94 ? 13.748 -4.419 -33.903 1.00 71.25 94 PRO A N 1
ATOM 726 C CA . PRO A 1 94 ? 14.246 -5.407 -32.943 1.00 71.25 94 PRO A CA 1
ATOM 727 C C . PRO A 1 94 ? 13.199 -5.824 -31.912 1.00 71.25 94 PRO A C 1
ATOM 729 O O . PRO A 1 94 ? 13.221 -6.961 -31.456 1.00 71.25 94 PRO A O 1
ATOM 732 N N . ILE A 1 95 ? 12.269 -4.924 -31.568 1.00 72.19 95 ILE A N 1
ATOM 733 C CA . ILE A 1 95 ? 11.177 -5.206 -30.627 1.00 72.19 95 ILE A CA 1
ATOM 734 C C . ILE A 1 95 ? 10.251 -6.275 -31.198 1.00 72.19 95 ILE A C 1
ATOM 736 O O . ILE A 1 95 ? 9.952 -7.248 -30.515 1.00 72.19 95 ILE A O 1
ATOM 740 N N . LEU A 1 96 ? 9.829 -6.115 -32.456 1.00 73.25 96 LEU A N 1
ATOM 741 C CA . LEU A 1 96 ? 8.9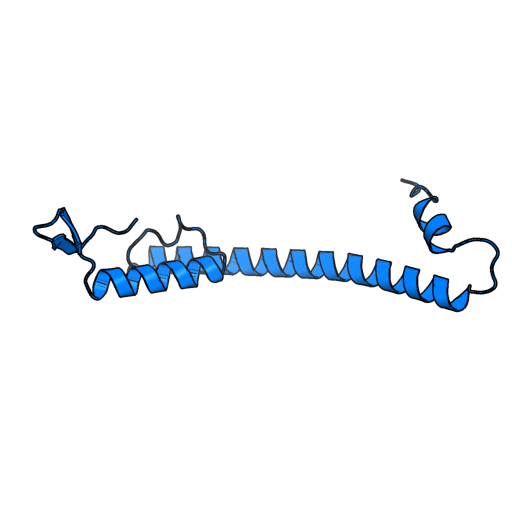87 -7.104 -33.126 1.00 73.25 96 LEU A CA 1
ATOM 742 C C . LEU A 1 96 ? 9.723 -8.439 -33.244 1.00 73.25 96 LEU A C 1
ATOM 744 O O . LEU A 1 96 ? 9.154 -9.465 -32.915 1.00 73.25 96 LEU A O 1
ATOM 748 N N . ASN A 1 97 ? 11.011 -8.429 -33.593 1.00 74.19 97 ASN A N 1
ATOM 749 C CA . ASN A 1 97 ? 11.806 -9.657 -33.671 1.00 74.19 97 ASN A CA 1
ATOM 750 C C . ASN A 1 97 ? 11.944 -10.365 -32.304 1.00 74.19 97 ASN A C 1
ATOM 752 O O . ASN A 1 97 ? 11.829 -11.581 -32.227 1.00 74.19 97 ASN A O 1
ATOM 756 N N . ALA A 1 98 ? 12.146 -9.618 -31.213 1.00 73.44 98 ALA A N 1
ATOM 757 C CA . ALA A 1 98 ? 12.222 -10.182 -29.864 1.00 73.44 98 ALA A CA 1
ATOM 758 C C . ALA A 1 98 ? 10.883 -10.759 -29.374 1.00 73.44 98 ALA A C 1
ATOM 760 O O . ALA A 1 98 ? 10.893 -11.729 -28.631 1.00 73.44 98 ALA A O 1
ATOM 761 N N . LEU A 1 99 ? 9.750 -10.181 -29.790 1.00 75.31 99 LEU A N 1
ATOM 762 C CA . LEU A 1 99 ? 8.410 -10.681 -29.455 1.00 75.31 99 LEU A CA 1
ATOM 763 C C . LEU A 1 99 ? 7.961 -11.851 -30.346 1.00 75.31 99 LEU A C 1
ATOM 765 O O . LEU A 1 99 ? 7.131 -12.644 -29.920 1.00 75.31 99 LEU A O 1
ATOM 769 N N . SER A 1 100 ? 8.485 -11.948 -31.573 1.00 75.06 100 SER A N 1
ATOM 770 C CA . SER A 1 100 ? 8.187 -13.034 -32.519 1.00 75.06 100 SER A CA 1
ATOM 771 C C . SER A 1 100 ? 9.033 -14.288 -32.302 1.00 75.06 100 SER A C 1
ATOM 773 O O . SER A 1 100 ? 8.719 -15.335 -32.862 1.00 75.06 100 SER A O 1
ATOM 775 N N . LYS A 1 101 ? 10.125 -14.195 -31.537 1.00 66.06 101 LYS A N 1
ATOM 776 C CA . LYS A 1 101 ? 10.876 -15.369 -31.096 1.00 66.06 101 LYS A CA 1
ATOM 777 C C . LYS A 1 101 ? 10.096 -16.011 -29.954 1.00 66.06 101 LYS A C 1
ATOM 779 O O . LYS A 1 101 ? 10.154 -15.523 -28.832 1.00 66.06 101 LYS A O 1
ATOM 784 N N . GLU A 1 102 ? 9.339 -17.061 -30.262 1.00 52.16 102 GLU A N 1
ATOM 785 C CA . GLU A 1 102 ? 8.774 -17.950 -29.245 1.00 52.16 102 GLU A CA 1
ATOM 786 C C . GLU A 1 102 ? 9.906 -18.428 -28.325 1.00 52.16 102 GLU A C 1
ATOM 788 O O . GLU A 1 102 ? 10.956 -18.873 -28.799 1.00 52.16 102 GLU A O 1
ATOM 793 N N . ASP A 1 103 ? 9.710 -18.276 -27.013 1.00 47.03 103 ASP A N 1
ATOM 794 C CA . ASP A 1 103 ? 10.627 -18.798 -26.004 1.00 47.03 103 ASP A CA 1
ATOM 795 C C . ASP A 1 103 ? 10.807 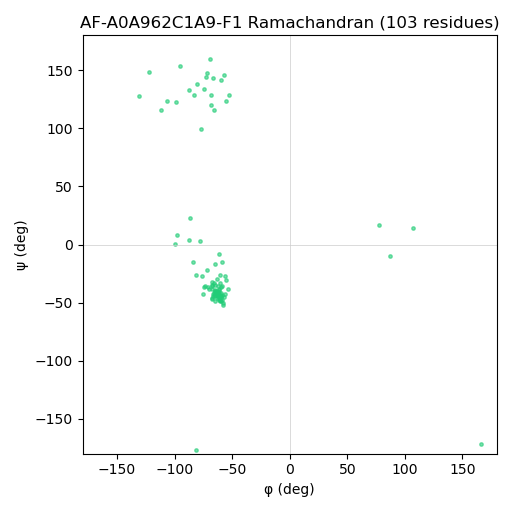-20.311 -26.241 1.00 47.03 103 ASP A C 1
ATOM 797 O O . ASP A 1 103 ? 9.805 -21.039 -26.251 1.00 47.03 103 ASP A O 1
ATOM 801 N N . PRO A 1 104 ? 12.039 -20.829 -26.432 1.00 45.88 104 PRO A N 1
ATOM 802 C CA . PRO A 1 104 ? 12.247 -22.264 -26.385 1.00 45.88 104 PRO A CA 1
ATOM 803 C C . PRO A 1 104 ? 11.967 -22.680 -24.940 1.00 45.88 104 PRO A C 1
ATOM 805 O O . PRO A 1 104 ? 12.616 -22.194 -24.012 1.00 45.88 104 PRO A O 1
ATOM 808 N N . SER A 1 105 ? 10.922 -23.488 -24.771 1.00 38.94 105 SER A N 1
ATOM 809 C CA . SER A 1 105 ? 10.470 -24.018 -23.480 1.00 38.94 105 SER A CA 1
ATOM 810 C C . SER A 1 105 ? 11.572 -24.755 -22.723 1.00 38.94 105 SER A C 1
ATOM 812 O O . SER A 1 105 ? 12.405 -25.412 -23.388 1.00 38.94 105 SER A O 1
#

Sequence (105 aa):
MLAPAGRLASGYRRYGSTELKRLRFVRRANALGVSLEDIRVPLGDEKHDAKVNRSAQRKLEDVDRRIAALLRVRHGRSALIGTCQVSRSACTCPILNALSKEDPS

Radius of gyration: 25.51 Å; Cα contacts (8 Å, |Δi|>4): 60; chains: 1; bounding box: 57×37×64 Å

Solvent-accessible surface area (backbone atoms only — not comparable to full-atom values): 6260 Å² total; per-residue (Å²): 116,88,76,64,76,43,63,45,97,87,69,47,78,36,70,47,73,67,48,52,51,50,50,52,49,51,53,53,42,44,74,64,61,32,55,71,78,61,64,50,62,77,88,92,41,72,74,52,54,54,49,38,52,53,47,38,51,56,40,50,56,51,50,51,53,49,49,56,52,51,51,52,55,48,50,56,51,52,53,42,54,52,52,41,66,75,44,72,86,51,98,59,62,56,51,59,54,62,69,68,52,74,77,85,128

Secondary structure (DSSP, 8-state):
-PPPSEE-TTSPEE--HHHHHHHHHHHHHHHTT--TTTTSSPS--HHHHHHHHHHHHHHHHHHHHHHHHHHHHHHHHHHHHHHHHHTTT-SS-HHHHHHHS----

Mean predicted aligned error: 11.39 Å

pLDDT: mean 77.82, std 11.41, range [38.94, 97.25]